Protein AF-A0A5R2N2C9-F1 (afdb_monomer)

Foldseek 3Di:
DPPVPPPDDDDDDDDDDDDDDDPDCVVVVVVVVVVVVVVVCVVPPVVVLVVVQVLCVLLVNPDPCVSVVLVVQLVCQLVVQLVVLVVCCVVPDDPPDDPVNSVVSSVVSSVVSNCVSVVVSVVSSVVSVVVVVVCVVVVVVVVVVVVVVVVVVD

pLDDT: mean 76.23, std 17.03, range [30.88, 95.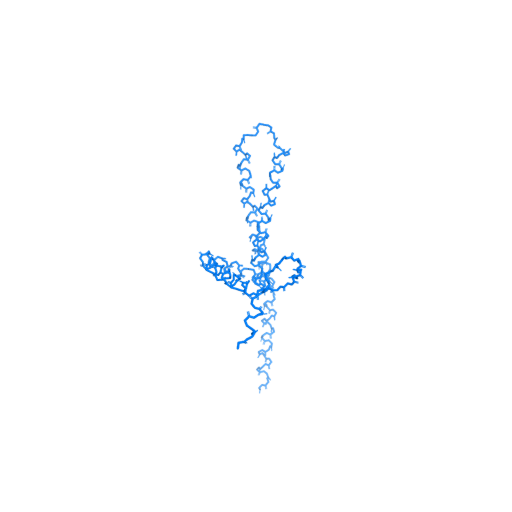94]

Secondary structure (DSSP, 8-state):
-----SS----------------SHHHHHHHHHHHHHHHHHHHS-HHHHHHHHHHHHHTT---TTHHHHHHHHHHHHHHHHHHHHHHHHHHH--TTS-HHHHHHHHHHHHHHHHHHHHHHHHHHHHHHHHHHHHHHHHHHHHHHHHHHHHHTT-

Structure (mmCIF, N/CA/C/O backbone):
data_AF-A0A5R2N2C9-F1
#
_entry.id   AF-A0A5R2N2C9-F1
#
loop_
_atom_site.group_PDB
_atom_site.id
_atom_site.type_symbol
_atom_site.label_atom_id
_atom_site.label_alt_id
_atom_site.label_comp_id
_atom_site.label_asym_id
_atom_site.label_entity_id
_atom_site.label_seq_id
_atom_site.pdbx_PDB_ins_code
_atom_site.Cartn_x
_atom_site.Cartn_y
_atom_site.Cartn_z
_atom_site.occupancy
_atom_site.B_iso_or_equiv
_atom_site.auth_seq_id
_atom_site.auth_comp_id
_atom_site.auth_asym_id
_atom_site.auth_atom_id
_atom_site.pdbx_PDB_model_num
ATOM 1 N N . ASN A 1 1 ? -2.470 -84.667 18.817 1.00 51.03 1 ASN A N 1
ATOM 2 C CA . ASN A 1 1 ? -1.741 -84.779 17.535 1.00 51.03 1 ASN A CA 1
ATOM 3 C C . ASN A 1 1 ? -2.743 -84.951 16.415 1.00 51.03 1 ASN A C 1
ATOM 5 O O . ASN A 1 1 ? -3.199 -86.067 16.317 1.00 51.03 1 ASN A O 1
ATOM 9 N N . GLU A 1 2 ? -3.089 -83.912 15.633 1.00 47.66 2 GLU A N 1
ATOM 10 C CA . GLU A 1 2 ? -3.696 -84.088 14.284 1.00 47.66 2 GLU A CA 1
ATOM 11 C C . GLU A 1 2 ? -3.817 -82.814 13.427 1.00 47.66 2 GLU A C 1
ATOM 13 O O . GLU A 1 2 ? -4.007 -82.934 12.224 1.00 47.66 2 GLU A O 1
ATOM 18 N N . VAL A 1 3 ? -3.662 -81.586 13.945 1.00 42.84 3 VAL A N 1
ATOM 19 C CA . VAL A 1 3 ? -3.870 -80.408 13.069 1.00 42.84 3 VAL A CA 1
ATOM 20 C C . VAL A 1 3 ? -2.768 -79.356 13.176 1.00 42.84 3 VAL A C 1
ATOM 22 O O . VAL A 1 3 ? -2.996 -78.159 13.075 1.00 42.84 3 VAL A O 1
ATOM 25 N N . LYS A 1 4 ? -1.517 -79.835 13.144 1.00 51.78 4 LYS A N 1
ATOM 26 C CA . LYS A 1 4 ? -0.401 -79.147 12.456 1.00 51.78 4 LYS A CA 1
ATOM 27 C C . LYS A 1 4 ? -0.618 -79.096 10.917 1.00 51.78 4 LYS A C 1
ATOM 29 O O . LYS A 1 4 ? 0.331 -78.998 10.153 1.00 51.78 4 LYS A O 1
ATOM 34 N N . ARG A 1 5 ? -1.877 -79.164 10.454 1.00 52.75 5 ARG A N 1
ATOM 35 C CA . ARG A 1 5 ? -2.324 -79.377 9.064 1.00 52.75 5 ARG A CA 1
ATOM 36 C C . ARG A 1 5 ? -3.169 -78.218 8.524 1.00 52.75 5 ARG A C 1
ATOM 38 O O . ARG A 1 5 ? -4.068 -78.413 7.716 1.00 52.75 5 ARG A O 1
ATOM 45 N N . ARG A 1 6 ? -2.932 -77.001 9.008 1.00 49.00 6 ARG A N 1
ATOM 46 C CA . ARG A 1 6 ? -3.427 -75.770 8.361 1.00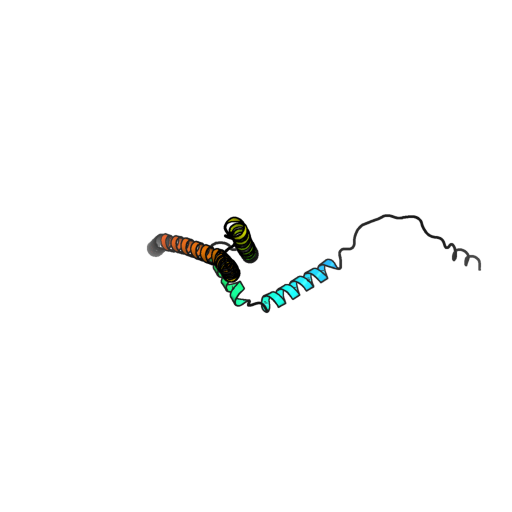 49.00 6 ARG A CA 1
ATOM 47 C C . ARG A 1 6 ? -2.308 -74.747 8.116 1.00 49.00 6 ARG A C 1
ATOM 49 O O . ARG A 1 6 ? -2.528 -73.748 7.447 1.00 49.00 6 ARG A O 1
ATOM 56 N N . LEU A 1 7 ? -1.089 -75.046 8.576 1.00 52.69 7 LEU A N 1
ATOM 57 C CA . LEU A 1 7 ? 0.150 -74.318 8.290 1.00 52.69 7 LEU A CA 1
ATOM 58 C C . LEU A 1 7 ? 0.783 -74.831 6.986 1.00 52.69 7 LEU A C 1
ATOM 60 O O . LEU A 1 7 ? 1.748 -75.589 7.024 1.00 52.69 7 LEU A O 1
ATOM 64 N N . LYS A 1 8 ? 0.188 -74.456 5.850 1.00 43.97 8 LYS A N 1
ATOM 65 C CA . LYS A 1 8 ? 0.828 -74.188 4.543 1.00 43.97 8 LYS A CA 1
ATOM 66 C C . LYS A 1 8 ? -0.215 -74.291 3.443 1.00 43.97 8 LYS A C 1
ATOM 68 O O . LYS A 1 8 ? -0.527 -75.390 3.002 1.00 43.97 8 LYS A O 1
ATOM 73 N N . VAL A 1 9 ? -0.673 -73.142 2.966 1.00 45.22 9 VAL A N 1
ATOM 74 C CA . VAL A 1 9 ? -0.838 -72.927 1.528 1.00 45.22 9 VAL A CA 1
ATOM 75 C C . VAL A 1 9 ? -0.343 -71.511 1.266 1.00 45.22 9 VAL A C 1
ATOM 77 O O . VAL A 1 9 ? -0.977 -70.531 1.642 1.00 45.22 9 VAL A O 1
ATOM 80 N N . ASP A 1 10 ? 0.866 -71.450 0.725 1.00 39.91 10 ASP A N 1
ATOM 81 C CA . ASP A 1 10 ? 1.386 -70.301 0.001 1.00 39.91 10 ASP A CA 1
ATOM 82 C C . ASP A 1 10 ? 0.667 -70.246 -1.354 1.00 39.91 10 ASP A C 1
ATOM 84 O O . ASP A 1 10 ? 0.523 -71.294 -1.981 1.00 39.91 10 ASP A O 1
ATOM 88 N N . HIS A 1 11 ? 0.170 -69.066 -1.737 1.00 35.12 11 HIS A N 1
ATOM 89 C CA . HIS A 1 11 ? 0.220 -68.496 -3.092 1.00 35.12 11 HIS A CA 1
ATOM 90 C C . HIS A 1 11 ? -0.633 -67.218 -3.158 1.00 35.12 11 HIS A C 1
ATOM 92 O O . HIS A 1 11 ? -1.856 -67.250 -3.028 1.00 35.12 11 HIS A O 1
ATOM 98 N N . GLY A 1 12 ? 0.019 -66.074 -3.387 1.00 30.88 12 GLY A N 1
ATOM 99 C CA . GLY A 1 12 ? -0.616 -64.958 -4.102 1.00 30.88 12 GLY A CA 1
ATOM 100 C C . GLY A 1 12 ? -0.632 -65.234 -5.618 1.00 30.88 12 GLY A C 1
ATOM 101 O O . GLY A 1 12 ? -0.259 -66.332 -6.028 1.00 30.88 12 GLY A O 1
ATOM 102 N N . PRO A 1 13 ? -0.914 -64.245 -6.489 1.00 45.91 13 PRO A N 1
ATOM 103 C CA . PRO A 1 13 ? -1.575 -62.954 -6.251 1.00 45.91 13 PRO A CA 1
ATOM 104 C C . PRO A 1 13 ? -2.595 -62.601 -7.366 1.00 45.91 13 PRO A C 1
ATOM 106 O O . PRO A 1 13 ? -2.225 -62.606 -8.531 1.00 45.91 13 PRO A O 1
ATOM 109 N N . VAL A 1 14 ? -3.834 -62.172 -7.075 1.00 34.41 14 VAL A N 1
ATOM 110 C CA . VAL A 1 14 ? -4.628 -61.415 -8.077 1.00 34.41 14 VAL A CA 1
ATOM 111 C C . VAL A 1 14 ? -5.497 -60.340 -7.416 1.00 34.41 14 VAL A C 1
ATOM 113 O O . VAL A 1 14 ? -6.537 -60.612 -6.828 1.00 34.41 14 VAL A O 1
ATOM 116 N N . ALA A 1 15 ? -5.006 -59.108 -7.555 1.00 43.44 15 ALA A N 1
ATOM 117 C CA . ALA A 1 15 ? -5.728 -57.848 -7.733 1.00 43.44 15 ALA A CA 1
ATOM 118 C C . ALA A 1 15 ? -6.969 -57.577 -6.858 1.00 43.44 15 ALA A C 1
ATOM 120 O O . ALA A 1 15 ? -8.104 -57.605 -7.327 1.00 43.44 15 ALA A O 1
ATOM 121 N N . ALA A 1 16 ? -6.729 -57.133 -5.623 1.00 32.91 16 ALA A N 1
ATOM 122 C CA . ALA A 1 16 ? -7.680 -56.292 -4.906 1.00 32.91 16 ALA A CA 1
ATOM 123 C C . ALA A 1 16 ? -7.338 -54.814 -5.157 1.00 32.91 16 ALA A C 1
ATOM 125 O O . ALA A 1 16 ? -6.333 -54.304 -4.664 1.00 32.91 16 ALA A O 1
ATOM 126 N N . LYS A 1 17 ? -8.195 -54.114 -5.904 1.00 50.84 17 LYS A N 1
ATOM 127 C CA . LYS A 1 17 ? -8.358 -52.664 -5.746 1.00 50.84 17 LYS A CA 1
ATOM 128 C C . LYS A 1 17 ? -9.156 -52.458 -4.455 1.00 50.84 17 LYS A C 1
ATOM 130 O O . LYS A 1 17 ? -10.224 -53.054 -4.325 1.00 50.84 17 LYS A O 1
ATOM 135 N N . PRO A 1 18 ? -8.637 -51.686 -3.491 1.00 38.38 18 PRO A N 1
ATOM 136 C CA . PRO A 1 18 ? -9.349 -50.457 -3.145 1.00 38.38 18 PRO A CA 1
ATOM 137 C C . PRO A 1 18 ? -8.405 -49.315 -2.714 1.00 38.38 18 PRO A C 1
ATOM 139 O O . PRO A 1 18 ? -7.563 -49.465 -1.835 1.00 38.38 18 PRO A O 1
ATOM 142 N N . GLU A 1 19 ? -8.604 -48.129 -3.283 1.00 46.00 19 GLU A N 1
ATOM 143 C CA . GLU A 1 19 ? -8.526 -46.897 -2.484 1.00 46.00 19 GLU A CA 1
ATOM 144 C C . GLU A 1 19 ? -9.850 -46.759 -1.701 1.00 46.00 19 GLU A C 1
ATOM 146 O O . GLU A 1 19 ? -10.841 -47.341 -2.154 1.00 46.00 19 GLU A O 1
ATOM 151 N N . PRO A 1 20 ? -9.955 -45.965 -0.612 1.00 51.88 20 PRO A N 1
ATOM 152 C CA . PRO A 1 20 ? -9.015 -44.945 -0.127 1.00 51.88 20 PRO A CA 1
ATOM 153 C C . PRO A 1 20 ? -8.778 -44.990 1.408 1.00 51.88 20 PRO A C 1
ATOM 155 O O . PRO A 1 20 ? -9.331 -45.818 2.124 1.00 51.88 20 PRO A O 1
ATOM 158 N N . VAL A 1 21 ? -8.046 -43.981 1.908 1.00 48.50 21 VAL A N 1
ATOM 159 C CA . VAL A 1 21 ? -8.006 -43.451 3.295 1.00 48.50 21 VAL A CA 1
ATOM 160 C C . VAL A 1 21 ? -6.778 -43.837 4.133 1.00 48.50 21 VAL A C 1
ATOM 162 O O . VAL A 1 21 ? -6.745 -44.879 4.772 1.00 48.50 21 VAL A O 1
ATOM 165 N N . GLN A 1 22 ? -5.862 -42.870 4.316 1.00 46.28 22 GLN A N 1
ATOM 166 C CA . GLN A 1 22 ? -5.462 -42.474 5.677 1.00 46.28 22 GLN A CA 1
ATOM 167 C C . GLN A 1 22 ? -4.886 -41.050 5.771 1.00 46.28 22 GLN A C 1
ATOM 169 O O . GLN A 1 22 ? -3.693 -40.774 5.653 1.00 46.28 22 GLN A O 1
ATOM 174 N N . LYS A 1 23 ? -5.810 -40.131 6.077 1.00 54.06 23 LYS A N 1
ATOM 175 C CA . LYS A 1 23 ? -5.580 -38.880 6.805 1.00 54.06 23 LYS A CA 1
ATOM 176 C C . LYS A 1 23 ? -5.004 -39.205 8.192 1.00 54.06 23 LYS A C 1
ATOM 178 O O . LYS A 1 23 ? -5.742 -39.634 9.069 1.00 54.06 23 LYS A O 1
ATOM 183 N N . LYS A 1 24 ? -3.714 -38.955 8.414 1.00 46.59 24 LYS A N 1
ATOM 184 C CA . LYS A 1 24 ? -3.153 -38.745 9.769 1.00 46.59 24 LYS A CA 1
ATOM 185 C C . LYS A 1 24 ? -1.882 -37.890 9.748 1.00 46.59 24 LYS A C 1
ATOM 187 O O . LYS A 1 24 ? -1.654 -37.102 10.657 1.00 46.59 24 LYS A O 1
ATOM 192 N N . ASN A 1 25 ? -1.129 -37.934 8.645 1.00 54.09 25 ASN A N 1
ATOM 193 C CA . ASN A 1 25 ? 0.160 -37.240 8.529 1.00 54.09 25 ASN A CA 1
ATOM 194 C C . ASN A 1 25 ? 0.076 -35.815 7.947 1.00 54.09 25 ASN A C 1
ATOM 196 O O . ASN A 1 25 ? 0.994 -35.022 8.144 1.00 54.09 25 ASN A O 1
ATOM 200 N N . SER A 1 26 ? -1.024 -35.439 7.286 1.00 55.34 26 SER A N 1
ATOM 201 C CA . SE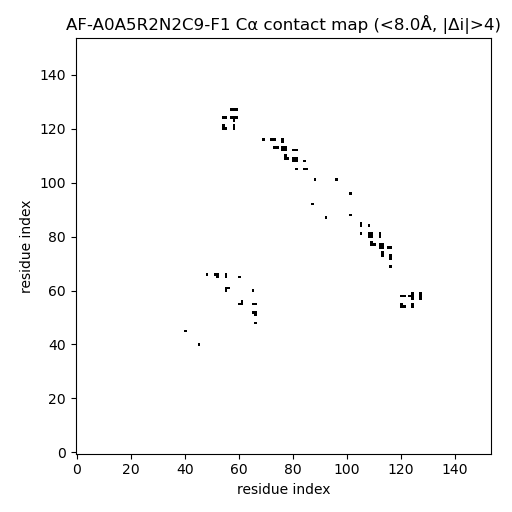R A 1 26 ? -1.185 -34.091 6.715 1.00 55.34 26 SER A CA 1
ATOM 202 C C . SER A 1 26 ? -1.377 -33.002 7.775 1.00 55.34 26 SER A C 1
ATOM 204 O O . SER A 1 26 ? -1.000 -31.858 7.540 1.00 55.34 26 SER A O 1
ATOM 206 N N . GLY A 1 27 ? -1.905 -33.352 8.955 1.00 55.28 27 GLY A N 1
ATOM 207 C CA . GLY A 1 27 ? -2.045 -32.424 10.081 1.00 55.28 27 GLY A CA 1
ATOM 208 C C . GLY A 1 27 ? -0.691 -31.991 10.639 1.00 55.28 27 GLY A C 1
ATOM 209 O O . GLY A 1 27 ? -0.461 -30.805 10.828 1.00 55.28 27 GLY A O 1
ATOM 210 N N . VAL A 1 28 ? 0.242 -32.935 10.789 1.00 60.91 28 VAL A N 1
ATOM 211 C CA . VAL A 1 28 ? 1.572 -32.683 11.366 1.00 60.91 28 VAL A CA 1
ATOM 212 C C . VAL A 1 28 ? 2.465 -31.898 10.402 1.00 60.91 28 VAL A C 1
ATOM 214 O O . VAL A 1 28 ? 3.212 -31.020 10.822 1.00 60.91 28 VAL A O 1
ATOM 217 N N . VAL A 1 29 ? 2.374 -32.173 9.096 1.00 63.25 29 VAL A N 1
ATOM 218 C CA . VAL A 1 29 ? 3.105 -31.411 8.066 1.00 63.25 29 VAL A CA 1
ATOM 219 C C . VAL A 1 29 ? 2.547 -29.992 7.945 1.00 63.25 29 VAL A C 1
ATOM 221 O O . VAL A 1 29 ? 3.318 -29.045 7.826 1.00 63.25 29 VAL A O 1
ATOM 224 N N . ARG A 1 30 ? 1.225 -29.820 8.054 1.00 64.62 30 ARG A N 1
ATOM 225 C CA . ARG A 1 30 ? 0.566 -28.510 8.029 1.00 64.62 30 ARG A CA 1
ATOM 226 C C . ARG A 1 30 ? 0.838 -27.709 9.302 1.00 64.62 30 ARG A C 1
ATOM 228 O O . ARG A 1 30 ? 1.107 -26.522 9.204 1.00 64.62 30 ARG A O 1
ATOM 235 N N . GLU A 1 31 ? 0.865 -28.344 10.469 1.00 69.19 31 GLU A N 1
ATOM 236 C CA . GLU A 1 31 ? 1.230 -27.696 11.733 1.00 69.19 31 GLU A CA 1
ATOM 237 C C . GLU A 1 31 ? 2.710 -27.285 11.749 1.00 69.19 31 GLU A C 1
ATOM 239 O O . GLU A 1 31 ? 3.040 -26.169 12.143 1.00 69.19 31 GLU A O 1
ATOM 244 N N . LYS A 1 32 ? 3.609 -28.137 11.237 1.00 68.00 32 LYS A N 1
ATOM 245 C CA . LYS A 1 32 ? 5.031 -27.799 11.068 1.00 68.00 32 LYS A CA 1
ATOM 246 C C . LYS A 1 32 ? 5.242 -26.702 10.024 1.00 68.00 32 LYS A C 1
ATOM 248 O O . LYS A 1 32 ? 6.078 -25.834 10.241 1.00 68.00 32 LYS A O 1
ATOM 253 N N . ALA A 1 33 ? 4.478 -26.700 8.933 1.00 74.44 33 ALA A N 1
ATOM 254 C CA . ALA A 1 33 ? 4.503 -25.629 7.939 1.00 74.44 33 ALA A CA 1
ATOM 255 C C . ALA A 1 33 ? 3.966 -24.311 8.511 1.00 74.44 33 ALA A C 1
ATOM 257 O O . ALA A 1 33 ? 4.546 -23.269 8.242 1.00 74.44 33 ALA A O 1
ATOM 258 N N . VAL A 1 34 ? 2.923 -24.350 9.346 1.00 70.12 34 VAL A N 1
ATOM 259 C CA . VAL A 1 34 ? 2.391 -23.169 10.043 1.00 70.12 34 VAL A CA 1
ATOM 260 C C . VAL A 1 34 ? 3.396 -22.644 11.065 1.00 70.12 34 VAL A C 1
ATOM 262 O O . VAL A 1 34 ? 3.658 -21.450 11.059 1.00 70.12 34 VAL A O 1
ATOM 265 N N . LYS A 1 35 ? 4.029 -23.505 11.871 1.00 70.75 35 LYS A N 1
ATOM 266 C CA . LYS A 1 35 ? 5.075 -23.099 12.827 1.00 70.75 35 LYS A CA 1
ATOM 267 C C . LYS A 1 35 ? 6.311 -22.535 12.130 1.00 70.75 35 LYS A C 1
ATOM 269 O O . LYS A 1 35 ? 6.808 -21.491 12.529 1.00 70.75 35 LYS A O 1
ATOM 274 N N . ARG A 1 36 ? 6.763 -23.164 11.040 1.00 69.81 36 ARG A N 1
ATOM 275 C CA . ARG A 1 36 ? 7.880 -22.660 10.226 1.00 69.81 36 ARG A CA 1
ATOM 276 C C . ARG A 1 36 ? 7.528 -21.371 9.507 1.00 69.81 36 ARG A C 1
ATOM 278 O O . ARG A 1 36 ? 8.369 -20.487 9.448 1.00 69.81 36 ARG A O 1
ATOM 285 N N . ALA A 1 37 ? 6.303 -21.245 9.003 1.00 65.56 37 ALA A N 1
ATOM 286 C CA . ALA A 1 37 ? 5.810 -19.994 8.458 1.00 65.56 37 ALA A CA 1
ATOM 287 C C . ALA A 1 37 ? 5.786 -18.927 9.552 1.00 65.56 37 ALA A C 1
ATOM 289 O O . ALA A 1 37 ? 6.315 -17.857 9.319 1.00 65.56 37 ALA A O 1
ATOM 290 N N . GLN A 1 38 ? 5.265 -19.211 10.750 1.00 65.00 38 GLN A N 1
ATOM 291 C CA . GLN A 1 38 ? 5.249 -18.280 11.883 1.00 65.00 38 GLN A CA 1
ATOM 292 C C . GLN A 1 38 ? 6.658 -17.856 12.323 1.00 65.00 38 GLN A C 1
ATOM 294 O O . GLN A 1 38 ? 6.878 -16.669 12.520 1.00 65.00 38 GLN A O 1
ATOM 299 N N . GLU A 1 39 ? 7.622 -18.775 12.413 1.00 67.19 39 GLU A N 1
ATOM 300 C CA . GLU A 1 39 ? 9.030 -18.450 12.693 1.00 67.19 39 GLU A CA 1
ATOM 301 C C . GLU A 1 39 ? 9.667 -17.627 11.566 1.00 67.19 39 GLU A C 1
ATOM 303 O O . GLU A 1 39 ? 10.382 -16.664 11.833 1.00 67.19 39 GLU A O 1
ATOM 308 N N . PHE A 1 40 ? 9.379 -17.944 10.300 1.00 61.34 40 PHE A N 1
ATOM 309 C CA . PHE A 1 40 ? 9.815 -17.127 9.165 1.00 61.34 40 PHE A CA 1
ATOM 310 C C . PHE A 1 40 ? 9.134 -15.752 9.142 1.00 61.34 40 PHE A C 1
ATOM 312 O O . PHE A 1 40 ? 9.795 -14.769 8.829 1.00 61.34 40 PHE A O 1
ATOM 319 N N . TYR A 1 41 ? 7.856 -15.650 9.512 1.00 57.06 41 TYR A N 1
ATOM 320 C CA . TYR A 1 41 ? 7.098 -14.399 9.637 1.00 57.06 41 TYR A CA 1
ATOM 321 C C . TYR A 1 41 ? 7.585 -13.555 10.820 1.00 57.06 41 TYR A C 1
ATOM 323 O O . TYR A 1 41 ? 7.570 -12.334 10.741 1.00 57.06 41 TYR A O 1
ATOM 331 N N . ALA A 1 42 ? 8.053 -14.187 11.898 1.00 56.16 42 ALA A N 1
ATOM 332 C CA . ALA A 1 42 ? 8.681 -13.505 13.025 1.00 56.16 42 ALA A CA 1
ATOM 333 C C . ALA A 1 42 ? 10.107 -13.032 12.695 1.00 56.16 42 ALA A C 1
ATOM 335 O O . ALA A 1 42 ? 10.554 -12.015 13.216 1.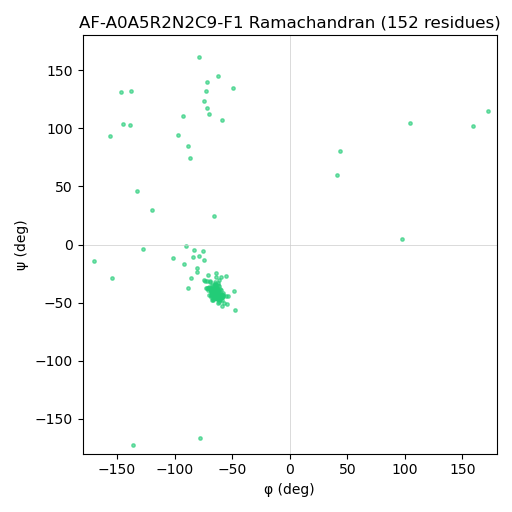00 56.16 42 ALA A O 1
ATOM 336 N N . LYS A 1 43 ? 10.819 -13.752 11.819 1.00 60.25 43 LYS A N 1
ATOM 337 C CA . LYS A 1 43 ? 12.188 -13.422 11.399 1.00 60.25 43 LYS A CA 1
ATOM 338 C C . LYS A 1 43 ? 12.247 -12.423 10.238 1.00 60.25 43 LYS A C 1
ATOM 340 O O . LYS A 1 43 ? 13.214 -11.676 10.128 1.00 60.25 43 LYS A O 1
ATOM 345 N N . SER A 1 44 ? 11.233 -12.404 9.374 1.00 58.72 44 SER A N 1
ATOM 346 C CA . SER A 1 44 ? 11.091 -11.429 8.289 1.00 58.72 44 SER A CA 1
ATOM 347 C C . SER A 1 44 ? 10.354 -10.193 8.796 1.00 58.72 44 SER A C 1
ATOM 349 O O . SER A 1 44 ? 9.143 -10.084 8.677 1.00 58.72 44 SER A O 1
ATOM 351 N N . ASP A 1 45 ? 11.102 -9.267 9.391 1.00 65.12 45 ASP A N 1
ATOM 352 C CA . ASP A 1 45 ? 10.688 -7.874 9.599 1.00 65.12 45 ASP A CA 1
ATOM 353 C C . ASP A 1 45 ? 9.209 -7.685 10.044 1.00 65.12 45 ASP A C 1
ATOM 355 O O . ASP A 1 45 ? 8.400 -7.053 9.347 1.00 65.12 45 ASP A O 1
ATOM 359 N N . PRO A 1 46 ? 8.810 -8.260 11.201 1.00 72.00 46 PRO A N 1
ATOM 360 C CA . PRO A 1 46 ? 7.411 -8.306 11.637 1.00 72.00 46 PRO A CA 1
ATOM 361 C C . PRO A 1 46 ? 6.813 -6.906 11.799 1.00 72.00 46 PRO A C 1
ATOM 363 O O . PRO A 1 46 ? 5.615 -6.702 11.598 1.00 72.00 46 PRO A O 1
ATOM 366 N N . GLU A 1 47 ? 7.656 -5.922 12.103 1.00 77.75 47 GLU A N 1
ATOM 367 C CA . GLU A 1 47 ? 7.266 -4.528 12.242 1.00 77.75 47 GLU A CA 1
ATOM 368 C C . GLU A 1 47 ? 6.769 -3.931 10.919 1.00 77.75 47 GLU A C 1
ATOM 370 O O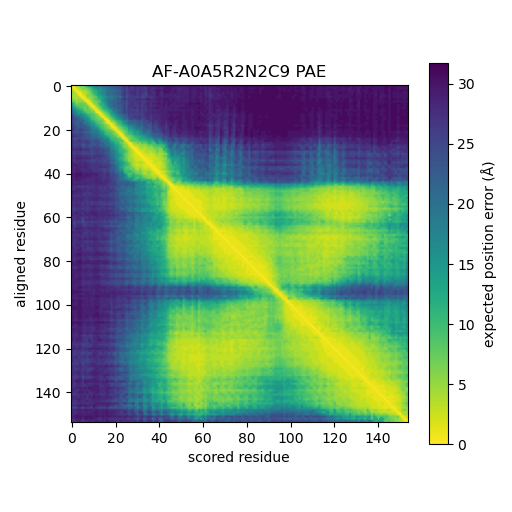 . GLU A 1 47 ? 5.749 -3.241 10.891 1.00 77.75 47 GLU A O 1
ATOM 375 N N . ASN A 1 48 ? 7.419 -4.241 9.795 1.00 80.81 48 ASN A N 1
ATOM 376 C CA . ASN A 1 48 ? 7.011 -3.739 8.484 1.00 80.81 48 ASN A CA 1
ATOM 377 C C . ASN A 1 48 ? 5.673 -4.337 8.032 1.00 80.81 48 ASN A C 1
ATOM 379 O O . ASN A 1 48 ? 4.807 -3.620 7.520 1.00 80.81 48 ASN A O 1
ATOM 383 N N . VAL A 1 49 ? 5.461 -5.631 8.278 1.00 82.19 49 VAL A N 1
ATOM 384 C CA . VAL A 1 49 ? 4.185 -6.302 7.987 1.00 82.19 49 VAL A CA 1
ATOM 385 C C . VAL A 1 49 ? 3.075 -5.788 8.905 1.00 82.19 49 VAL A C 1
ATOM 387 O O . VAL A 1 49 ? 1.963 -5.536 8.437 1.00 82.19 49 VAL A O 1
ATOM 390 N N . ALA A 1 50 ? 3.367 -5.566 10.189 1.00 85.06 50 ALA A N 1
ATOM 391 C CA . ALA A 1 50 ? 2.424 -4.979 11.136 1.00 85.06 50 ALA A CA 1
ATOM 392 C C . ALA A 1 50 ? 2.023 -3.555 10.724 1.00 85.06 50 ALA A C 1
ATOM 394 O O . ALA A 1 50 ? 0.833 -3.247 10.651 1.00 85.06 50 ALA A O 1
ATOM 395 N N . ARG A 1 51 ? 2.991 -2.706 10.355 1.00 86.94 51 ARG A N 1
ATOM 396 C CA . ARG A 1 51 ? 2.740 -1.354 9.826 1.00 86.94 51 ARG A CA 1
ATOM 397 C C . ARG A 1 51 ? 1.890 -1.390 8.556 1.00 86.94 51 ARG A C 1
ATOM 399 O O . ARG A 1 51 ? 0.960 -0.597 8.415 1.00 86.94 51 ARG A O 1
ATOM 406 N N . LEU A 1 52 ? 2.175 -2.312 7.635 1.00 87.19 52 LEU A N 1
ATOM 407 C CA . LEU A 1 52 ? 1.385 -2.492 6.418 1.00 87.19 52 LEU A CA 1
ATOM 408 C C . LEU A 1 52 ? -0.050 -2.933 6.740 1.00 87.19 52 LEU A C 1
ATOM 410 O O . LEU A 1 52 ? -0.995 -2.362 6.198 1.00 87.19 52 LEU A O 1
ATOM 414 N N . ARG A 1 53 ? -0.226 -3.890 7.657 1.00 87.94 53 ARG A N 1
ATOM 415 C CA . ARG A 1 53 ? -1.542 -4.334 8.133 1.00 87.94 53 ARG A CA 1
ATOM 416 C C . ARG A 1 53 ? -2.333 -3.179 8.743 1.00 87.94 53 ARG A C 1
ATOM 418 O O . ARG A 1 53 ? -3.497 -3.011 8.400 1.00 87.94 53 ARG A O 1
ATOM 425 N N . LEU A 1 54 ? -1.705 -2.358 9.585 1.00 89.50 54 LEU A N 1
ATOM 426 C CA . LEU A 1 54 ? -2.337 -1.164 10.152 1.00 89.50 54 LEU A CA 1
ATOM 427 C C . LEU A 1 54 ? -2.783 -0.188 9.056 1.00 89.50 54 LEU A C 1
ATOM 429 O O . LEU A 1 54 ? -3.914 0.287 9.094 1.00 89.50 54 LEU A O 1
ATOM 433 N N . LYS A 1 55 ? -1.952 0.056 8.034 1.00 88.69 55 LYS A N 1
ATOM 434 C CA . LYS A 1 55 ? -2.341 0.887 6.880 1.00 88.69 55 LYS A CA 1
ATOM 435 C C . LYS A 1 55 ? -3.516 0.302 6.094 1.00 88.69 55 LYS A C 1
ATOM 437 O O . LYS A 1 55 ? -4.396 1.048 5.679 1.00 88.69 55 LYS A O 1
ATOM 442 N N . LEU A 1 56 ? -3.552 -1.014 5.891 1.00 90.44 56 LEU A N 1
ATOM 443 C CA . LEU A 1 56 ? -4.676 -1.695 5.235 1.00 90.44 56 LEU A CA 1
ATOM 444 C C . LEU A 1 56 ? -5.972 -1.552 6.042 1.00 90.44 56 LEU A C 1
ATOM 446 O O . LEU A 1 56 ? -7.009 -1.248 5.458 1.00 90.44 56 LEU A O 1
ATOM 450 N N . ILE A 1 57 ? -5.897 -1.671 7.370 1.00 91.31 57 ILE A N 1
ATOM 451 C CA . ILE A 1 57 ? -7.038 -1.446 8.268 1.00 91.31 57 ILE A CA 1
ATOM 452 C C . ILE A 1 57 ? -7.519 0.006 8.169 1.00 91.31 57 ILE A C 1
ATOM 454 O O . ILE A 1 57 ? -8.713 0.236 8.005 1.00 91.31 57 ILE A O 1
ATOM 458 N N . GLN A 1 58 ? -6.607 0.983 8.183 1.00 88.81 58 GLN A N 1
ATOM 459 C CA . GLN A 1 58 ? -6.948 2.403 8.002 1.00 88.81 58 GLN A CA 1
ATOM 460 C C . GLN A 1 58 ? -7.585 2.688 6.632 1.00 88.81 58 GLN A C 1
ATOM 462 O O . GLN A 1 58 ? -8.429 3.571 6.514 1.00 88.81 58 GLN A O 1
ATOM 467 N N . ALA A 1 59 ? -7.219 1.926 5.598 1.00 89.31 59 ALA A N 1
ATOM 468 C CA . ALA A 1 59 ? -7.849 1.993 4.279 1.00 89.31 59 ALA A CA 1
ATOM 469 C C . ALA A 1 59 ? -9.237 1.319 4.227 1.00 89.31 59 ALA A C 1
ATOM 471 O O . ALA A 1 59 ? -9.902 1.392 3.193 1.00 89.31 59 ALA A O 1
ATOM 472 N N . GLY A 1 60 ? -9.670 0.664 5.310 1.00 87.94 60 GLY A N 1
ATOM 473 C CA . GLY A 1 60 ? -10.951 -0.035 5.423 1.00 87.94 60 GLY A CA 1
ATOM 474 C C . GLY A 1 60 ? -10.890 -1.547 5.172 1.00 87.94 60 GLY A C 1
ATOM 475 O O . GLY A 1 60 ? -11.929 -2.200 5.183 1.00 87.94 60 GLY A O 1
ATOM 476 N N . TYR A 1 61 ? -9.706 -2.133 4.969 1.00 88.75 61 TYR A N 1
ATOM 477 C CA . TYR A 1 61 ? -9.543 -3.579 4.774 1.00 88.75 61 TYR A CA 1
ATOM 478 C C . TYR A 1 61 ? -9.150 -4.257 6.092 1.00 88.75 61 TYR A C 1
ATOM 480 O O . TYR A 1 61 ? -7.972 -4.334 6.442 1.00 88.75 61 TYR A O 1
ATOM 488 N N . MET A 1 62 ? -10.141 -4.766 6.828 1.00 86.50 62 MET A N 1
ATOM 489 C CA . MET A 1 62 ? -9.932 -5.392 8.146 1.00 86.50 62 MET A CA 1
ATOM 490 C C . MET A 1 62 ? -9.532 -6.874 8.080 1.00 86.50 62 MET A C 1
ATOM 492 O O . MET A 1 62 ? -9.129 -7.468 9.080 1.00 86.50 62 MET A O 1
ATOM 496 N N . GLU A 1 63 ? -9.633 -7.494 6.905 1.00 85.69 63 GLU A N 1
ATOM 497 C CA . GLU A 1 63 ? -9.435 -8.931 6.765 1.00 85.69 63 GLU A CA 1
ATOM 498 C C . GLU A 1 63 ? -7.956 -9.346 6.912 1.00 85.69 63 GLU A C 1
ATOM 500 O O . GLU A 1 63 ? -7.069 -8.728 6.316 1.00 85.69 63 GLU A O 1
ATOM 505 N N . PRO A 1 64 ? -7.652 -10.466 7.597 1.00 78.56 64 PRO A N 1
ATOM 506 C CA . PRO A 1 64 ? -6.279 -10.958 7.745 1.00 78.56 64 PRO A CA 1
ATOM 507 C C . PRO A 1 64 ? -5.643 -11.367 6.404 1.00 78.56 64 PRO A C 1
ATOM 509 O O . PRO A 1 64 ? -4.423 -11.305 6.252 1.00 78.56 64 PRO A O 1
ATOM 512 N N . ARG A 1 65 ? -6.461 -11.724 5.401 1.00 83.50 65 ARG A N 1
ATOM 513 C CA . ARG A 1 65 ? -6.010 -12.032 4.031 1.00 83.50 65 ARG A CA 1
ATOM 514 C C . ARG A 1 65 ? -5.606 -10.796 3.216 1.00 83.50 65 ARG A C 1
ATOM 516 O O . ARG A 1 65 ? -4.973 -10.950 2.173 1.00 83.50 65 ARG A O 1
ATOM 523 N N . ALA A 1 66 ? -5.929 -9.585 3.676 1.00 85.56 66 ALA A N 1
ATOM 524 C CA . ALA A 1 66 ? -5.692 -8.352 2.928 1.00 85.56 66 ALA A CA 1
ATOM 525 C C . ALA A 1 66 ? -4.195 -8.064 2.720 1.00 85.56 66 ALA A C 1
ATOM 527 O O . ALA A 1 66 ? -3.798 -7.590 1.659 1.00 85.56 66 ALA A O 1
ATOM 528 N N . VAL A 1 67 ? -3.348 -8.427 3.690 1.00 85.88 67 VAL A N 1
ATOM 529 C CA . VAL A 1 67 ? -1.884 -8.320 3.560 1.00 85.88 67 VAL A CA 1
ATOM 530 C C . VAL A 1 67 ? -1.379 -9.223 2.432 1.00 85.88 67 VAL A C 1
ATOM 532 O O . VAL A 1 67 ? -0.607 -8.780 1.584 1.00 85.88 67 VAL A O 1
ATOM 535 N N . GLY A 1 68 ? -1.864 -10.467 2.377 1.00 85.69 68 GLY A N 1
ATOM 536 C CA . GLY A 1 68 ? -1.531 -11.409 1.307 1.00 85.69 68 GLY A CA 1
ATOM 537 C C . GLY A 1 68 ? -1.982 -10.906 -0.064 1.00 85.69 68 GLY A C 1
ATOM 538 O O . GLY A 1 68 ? -1.184 -10.883 -0.998 1.00 85.69 68 GLY A O 1
ATOM 539 N N . MET A 1 69 ? -3.223 -10.418 -0.175 1.00 86.06 69 MET A N 1
ATOM 540 C CA . MET A 1 69 ? -3.723 -9.819 -1.419 1.00 86.06 69 MET A CA 1
ATOM 541 C C . MET A 1 69 ? -2.919 -8.590 -1.849 1.00 86.06 69 MET A C 1
ATOM 543 O O . MET A 1 69 ? -2.648 -8.432 -3.035 1.00 86.06 69 MET A O 1
ATOM 547 N N . PHE A 1 70 ? -2.479 -7.746 -0.914 1.00 89.56 70 PHE A N 1
ATOM 548 C CA . PHE A 1 70 ? -1.627 -6.605 -1.243 1.00 89.56 70 PHE A CA 1
ATOM 549 C C . PHE A 1 70 ? -0.289 -7.045 -1.844 1.00 89.56 70 PHE A C 1
ATOM 551 O O . PHE A 1 70 ? 0.147 -6.470 -2.840 1.00 89.56 70 PHE A O 1
ATOM 558 N N . PHE A 1 71 ? 0.349 -8.077 -1.285 1.00 88.50 71 PHE A N 1
ATOM 559 C CA . PHE A 1 71 ? 1.564 -8.630 -1.879 1.00 88.50 71 PHE A CA 1
ATOM 560 C C . PHE A 1 71 ? 1.300 -9.217 -3.261 1.00 88.50 71 PHE A C 1
ATOM 562 O O . PHE A 1 71 ? 2.083 -8.948 -4.165 1.00 88.50 71 PHE A O 1
ATOM 569 N N . LEU A 1 72 ? 0.188 -9.933 -3.461 1.00 90.38 72 LEU A N 1
ATOM 570 C CA . LEU A 1 72 ? -0.195 -10.425 -4.787 1.00 90.38 72 LEU A CA 1
ATOM 571 C C . LEU A 1 72 ? -0.331 -9.275 -5.785 1.00 90.38 72 LEU A C 1
ATOM 573 O O . LEU A 1 72 ? 0.327 -9.312 -6.816 1.00 90.38 72 LEU A O 1
ATOM 577 N N . ILE A 1 73 ? -1.079 -8.222 -5.442 1.00 90.12 73 ILE A N 1
ATOM 578 C CA . ILE A 1 73 ? -1.226 -7.020 -6.278 1.00 90.12 73 ILE A CA 1
ATOM 579 C C . ILE A 1 73 ? 0.138 -6.388 -6.562 1.00 90.12 73 ILE A C 1
ATOM 581 O O . ILE A 1 73 ? 0.413 -5.976 -7.685 1.00 90.12 73 ILE A O 1
ATOM 585 N N . ARG A 1 74 ? 1.013 -6.316 -5.555 1.00 87.75 74 ARG A N 1
ATOM 586 C CA . ARG A 1 74 ? 2.356 -5.747 -5.689 1.00 87.75 74 ARG A CA 1
ATOM 587 C C . ARG A 1 74 ? 3.230 -6.573 -6.627 1.00 87.75 74 ARG A C 1
ATOM 589 O O . ARG A 1 74 ? 3.883 -5.988 -7.482 1.00 87.75 74 ARG A O 1
ATOM 596 N N . PHE A 1 75 ? 3.202 -7.899 -6.521 1.00 88.31 75 PHE A N 1
ATOM 597 C CA . PHE A 1 75 ? 3.910 -8.803 -7.427 1.00 88.31 75 PHE A CA 1
ATOM 598 C C . PHE A 1 75 ? 3.344 -8.748 -8.845 1.00 88.31 75 PHE A C 1
ATOM 600 O O . PHE A 1 75 ? 4.114 -8.596 -9.789 1.00 88.31 75 PHE A O 1
ATOM 607 N N . THR A 1 76 ? 2.021 -8.810 -9.012 1.00 89.50 76 THR A N 1
ATOM 608 C CA . THR A 1 76 ? 1.384 -8.730 -10.335 1.00 89.50 76 THR A CA 1
ATOM 609 C C . THR A 1 76 ? 1.623 -7.380 -10.991 1.00 89.50 76 THR A C 1
ATOM 611 O O . THR A 1 76 ? 1.863 -7.335 -12.190 1.00 89.50 76 THR A O 1
ATOM 614 N N . ALA A 1 77 ? 1.601 -6.288 -10.220 1.00 87.75 77 ALA A N 1
ATOM 615 C CA . ALA A 1 77 ? 1.932 -4.962 -10.722 1.00 87.75 77 ALA A CA 1
ATOM 616 C C . ALA A 1 77 ? 3.383 -4.926 -11.199 1.00 87.75 77 ALA A C 1
ATOM 618 O O . ALA A 1 77 ? 3.614 -4.556 -12.339 1.00 87.75 77 ALA A O 1
ATOM 619 N N . MET A 1 78 ? 4.331 -5.388 -10.376 1.00 86.94 78 MET A N 1
ATOM 620 C CA . MET A 1 78 ? 5.758 -5.401 -10.706 1.00 86.94 78 MET A CA 1
ATOM 621 C C . MET A 1 78 ? 6.027 -6.214 -11.983 1.00 86.94 78 MET A C 1
ATOM 623 O O . MET A 1 78 ? 6.554 -5.665 -12.952 1.00 86.94 78 MET A O 1
ATOM 627 N N . ILE A 1 79 ? 5.546 -7.464 -12.034 1.00 88.00 79 ILE A N 1
ATOM 628 C CA . ILE A 1 79 ? 5.651 -8.350 -13.206 1.00 88.00 79 ILE A CA 1
ATOM 629 C C . ILE A 1 79 ? 4.969 -7.721 -14.426 1.00 88.00 79 ILE A C 1
ATOM 631 O O . ILE A 1 79 ? 5.543 -7.719 -15.511 1.00 88.00 79 ILE A O 1
ATOM 635 N N . GLY A 1 80 ? 3.774 -7.154 -14.249 1.00 88.75 80 GLY A N 1
ATOM 636 C CA . GLY A 1 80 ? 3.014 -6.497 -15.308 1.00 88.75 80 GLY A CA 1
ATOM 637 C C . GLY A 1 80 ? 3.765 -5.316 -15.917 1.00 88.75 80 GLY A C 1
ATOM 638 O O . GLY A 1 80 ? 3.903 -5.255 -17.135 1.00 88.75 80 GLY A O 1
ATOM 639 N N . THR A 1 81 ? 4.320 -4.419 -15.095 1.00 85.88 81 THR A N 1
ATOM 640 C CA . THR A 1 81 ? 5.154 -3.306 -15.580 1.00 85.88 81 THR A CA 1
ATOM 641 C C . THR A 1 81 ? 6.425 -3.792 -16.257 1.00 85.88 81 THR A C 1
ATOM 643 O O . THR A 1 81 ? 6.731 -3.328 -17.350 1.00 85.88 81 THR A O 1
ATOM 646 N N . THR A 1 82 ? 7.152 -4.747 -15.671 1.00 83.81 82 THR A N 1
ATOM 647 C CA . THR A 1 82 ? 8.374 -5.281 -16.286 1.00 83.81 82 THR A CA 1
ATOM 648 C C . THR A 1 82 ? 8.079 -5.919 -17.641 1.00 83.81 82 THR A C 1
ATOM 650 O O . THR A 1 82 ? 8.793 -5.654 -18.607 1.00 83.81 82 THR A O 1
ATOM 653 N N . PHE A 1 83 ? 7.008 -6.708 -17.743 1.00 87.56 83 PHE A N 1
ATOM 654 C CA . PHE A 1 83 ? 6.599 -7.330 -18.998 1.00 87.56 83 PHE A CA 1
ATOM 655 C C . PHE A 1 83 ? 6.151 -6.291 -20.030 1.00 87.56 83 PHE A C 1
ATOM 657 O O . PHE A 1 83 ? 6.595 -6.336 -21.175 1.00 87.56 83 PHE A O 1
ATOM 664 N N . ALA A 1 84 ? 5.340 -5.310 -19.626 1.00 86.06 84 ALA A N 1
ATOM 665 C CA . ALA A 1 84 ? 4.912 -4.223 -20.501 1.00 86.06 84 ALA A CA 1
ATOM 666 C C . ALA A 1 84 ? 6.112 -3.451 -21.066 1.00 86.06 84 ALA A C 1
ATOM 668 O O . ALA A 1 84 ? 6.174 -3.193 -22.263 1.00 86.06 84 ALA A O 1
ATOM 669 N N . VAL A 1 85 ? 7.106 -3.144 -20.233 1.00 83.31 85 VAL A N 1
ATOM 670 C CA . VAL A 1 85 ? 8.316 -2.420 -20.651 1.00 83.31 85 VAL A CA 1
ATOM 671 C C . VAL A 1 85 ? 9.196 -3.275 -21.546 1.00 83.31 85 VAL A C 1
ATOM 673 O O . VAL A 1 85 ? 9.761 -2.764 -22.507 1.00 83.31 85 VAL A O 1
ATOM 676 N N . PHE A 1 86 ? 9.298 -4.575 -21.274 1.00 82.88 86 PHE A N 1
ATOM 677 C CA . PHE A 1 86 ? 10.009 -5.503 -22.145 1.00 82.88 86 PHE A CA 1
ATOM 678 C C . PHE A 1 86 ? 9.383 -5.545 -23.545 1.00 82.88 86 PHE A C 1
ATOM 680 O O . PHE A 1 86 ? 10.093 -5.417 -24.543 1.00 82.88 86 PHE A O 1
ATOM 687 N N . VAL A 1 87 ? 8.054 -5.649 -23.623 1.00 85.25 87 VAL A N 1
ATOM 688 C CA . VAL A 1 87 ? 7.309 -5.627 -24.889 1.00 85.25 87 VAL A CA 1
ATOM 689 C C . VAL A 1 87 ? 7.462 -4.277 -25.593 1.00 85.25 87 VAL A C 1
ATOM 691 O O . VAL A 1 87 ? 7.779 -4.250 -26.780 1.00 85.25 87 VAL A O 1
ATOM 694 N N . LEU A 1 88 ? 7.325 -3.161 -24.872 1.00 82.50 88 LEU A N 1
ATOM 695 C CA . LEU A 1 88 ? 7.517 -1.815 -25.421 1.00 82.50 88 LEU A CA 1
ATOM 696 C C . LEU A 1 88 ? 8.935 -1.619 -25.962 1.00 82.50 88 LEU A C 1
ATOM 698 O O . LEU A 1 88 ? 9.101 -1.135 -27.074 1.00 82.50 88 LEU A O 1
ATOM 702 N N . ASN A 1 89 ? 9.958 -2.057 -25.231 1.00 80.06 89 ASN A N 1
ATOM 703 C CA . ASN A 1 89 ? 11.346 -2.006 -25.683 1.00 80.06 89 ASN A CA 1
ATOM 704 C C . ASN A 1 89 ? 11.570 -2.909 -26.909 1.00 80.06 89 ASN A C 1
ATOM 706 O O . ASN A 1 89 ? 12.335 -2.569 -27.802 1.00 80.06 89 ASN A O 1
ATOM 710 N N . ARG A 1 90 ? 10.881 -4.048 -27.015 1.00 79.25 90 ARG A N 1
ATOM 711 C CA . ARG A 1 90 ? 10.954 -4.898 -28.212 1.00 79.25 90 ARG A CA 1
ATOM 712 C C . ARG A 1 90 ? 10.284 -4.267 -29.435 1.00 79.25 90 ARG A C 1
ATOM 714 O O . ARG A 1 90 ? 10.731 -4.536 -30.546 1.00 79.25 90 ARG A O 1
ATOM 721 N N . TRP A 1 91 ? 9.239 -3.465 -29.234 1.00 77.69 91 TRP A N 1
ATOM 722 C CA . TRP A 1 91 ? 8.471 -2.828 -30.308 1.00 77.69 91 TRP A CA 1
ATOM 723 C C . TRP A 1 91 ? 9.036 -1.475 -30.749 1.00 77.69 91 TRP A C 1
ATOM 725 O O . TRP A 1 91 ? 8.995 -1.156 -31.932 1.00 77.69 91 TRP A O 1
ATOM 735 N N . MET A 1 92 ? 9.541 -0.682 -29.802 1.00 71.06 92 MET A N 1
ATOM 736 C CA . MET A 1 92 ? 9.978 0.701 -30.019 1.00 71.06 92 MET A CA 1
ATOM 737 C C . MET A 1 92 ? 11.492 0.857 -30.139 1.00 71.06 92 MET A C 1
ATOM 739 O O . MET A 1 92 ? 11.956 1.939 -30.491 1.00 71.06 92 MET A O 1
ATOM 743 N N . ALA A 1 93 ? 12.286 -0.166 -29.816 1.00 66.06 93 ALA A N 1
ATOM 744 C CA . ALA A 1 93 ? 13.728 0.003 -29.876 1.00 66.06 93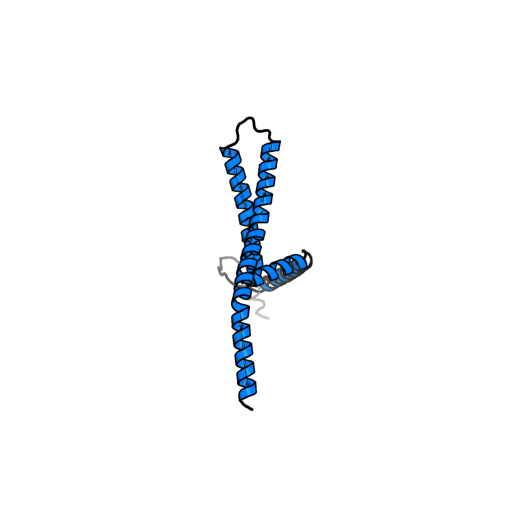 ALA A CA 1
ATOM 745 C C . ALA A 1 93 ? 14.234 0.086 -31.311 1.00 66.06 93 ALA A C 1
ATOM 747 O O . ALA A 1 93 ? 14.194 -0.882 -32.072 1.00 66.06 93 ALA A O 1
ATOM 748 N N . SER A 1 94 ? 14.816 1.239 -31.608 1.00 65.19 94 SER A N 1
ATOM 749 C CA . SER A 1 94 ? 15.748 1.431 -32.702 1.00 65.19 94 SER A CA 1
ATOM 750 C C . SER A 1 94 ? 17.004 0.557 -32.502 1.00 65.19 94 SER A C 1
ATOM 752 O O . SER A 1 94 ? 17.446 0.362 -31.362 1.00 65.19 94 SER A O 1
ATOM 754 N N . PRO A 1 95 ? 17.603 0.024 -33.587 1.00 65.69 95 PRO A N 1
ATOM 755 C CA . PRO A 1 95 ? 18.834 -0.775 -33.528 1.00 65.69 95 PRO A CA 1
ATOM 756 C C . PRO A 1 95 ? 20.004 -0.060 -32.834 1.00 65.69 95 PRO A C 1
ATOM 758 O O . PRO A 1 95 ? 20.849 -0.718 -32.236 1.00 65.69 95 PRO A O 1
ATOM 761 N N . ASP A 1 96 ? 20.010 1.275 -32.865 1.00 65.19 96 ASP A N 1
ATOM 762 C CA . ASP A 1 96 ? 21.085 2.130 -32.348 1.00 65.19 96 ASP A CA 1
ATOM 763 C C . ASP A 1 96 ? 21.025 2.394 -30.837 1.00 65.19 96 ASP A C 1
ATOM 765 O O . ASP A 1 96 ? 21.919 3.025 -30.269 1.00 65.19 96 ASP A O 1
ATOM 769 N N . ALA A 1 97 ? 19.982 1.929 -30.144 1.00 66.44 97 ALA A N 1
ATOM 770 C CA . ALA A 1 97 ? 19.890 2.109 -28.702 1.00 66.44 97 ALA A CA 1
ATOM 771 C C . ALA A 1 97 ? 20.931 1.232 -27.982 1.00 66.44 97 ALA A C 1
ATOM 773 O O . ALA A 1 97 ? 20.808 0.003 -27.936 1.00 66.44 97 ALA A O 1
ATOM 774 N N . THR A 1 98 ? 21.931 1.872 -27.362 1.00 78.12 98 THR A N 1
ATOM 775 C CA . THR A 1 98 ? 22.957 1.214 -26.540 1.00 78.12 98 THR A CA 1
ATOM 776 C C . THR A 1 98 ? 22.303 0.271 -25.526 1.00 78.12 98 THR A C 1
ATOM 778 O O . THR A 1 98 ? 21.356 0.667 -24.838 1.00 78.12 98 THR A O 1
ATOM 781 N N . MET A 1 99 ? 22.824 -0.958 -25.374 1.00 76.31 99 MET A N 1
ATOM 782 C CA . MET A 1 99 ? 22.305 -1.936 -24.398 1.00 76.31 99 MET A CA 1
ATOM 783 C C . MET A 1 99 ? 22.127 -1.311 -23.008 1.00 76.31 99 MET A C 1
ATOM 785 O O . MET A 1 99 ? 21.094 -1.520 -22.377 1.00 76.31 99 MET A O 1
ATOM 789 N N . THR A 1 100 ? 23.058 -0.462 -22.570 1.00 79.88 100 THR A N 1
ATOM 790 C CA . THR A 1 100 ? 22.988 0.247 -21.285 1.00 79.88 100 THR A CA 1
ATOM 791 C C . THR A 1 100 ? 21.704 1.066 -21.114 1.00 79.88 100 THR A C 1
ATOM 793 O O . THR A 1 100 ? 21.066 0.961 -20.071 1.00 79.88 100 THR A O 1
ATOM 796 N N . SER A 1 101 ? 21.275 1.818 -22.136 1.00 79.25 101 SER A N 1
ATOM 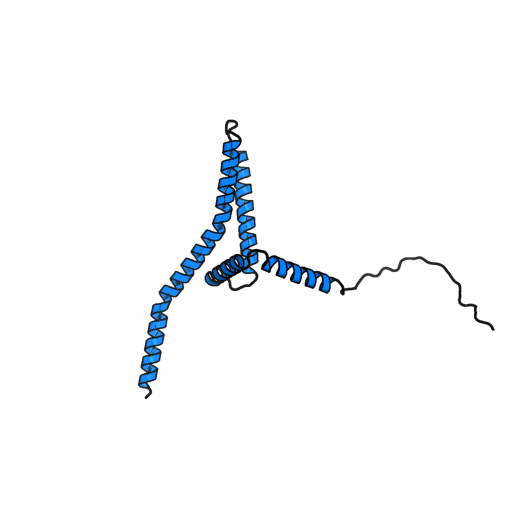797 C CA . SER A 1 101 ? 20.055 2.647 -22.087 1.00 79.25 101 SER A CA 1
ATOM 798 C C . SER A 1 101 ? 1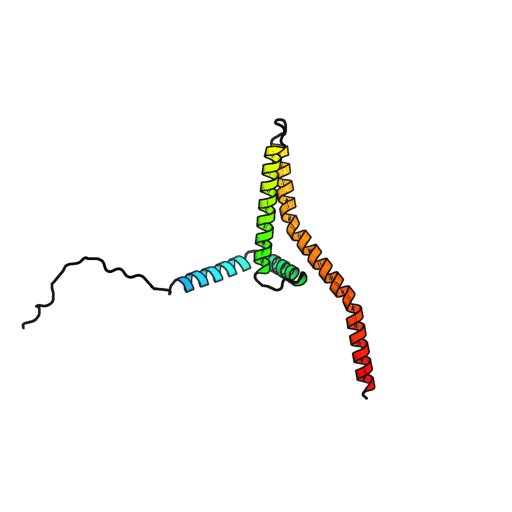8.781 1.798 -21.975 1.00 79.25 101 SER A C 1
ATOM 800 O O . SER A 1 101 ? 17.832 2.132 -21.266 1.00 79.25 101 SER A O 1
ATOM 802 N N . ARG A 1 102 ? 18.776 0.631 -22.626 1.00 77.19 102 ARG A N 1
ATOM 803 C CA . ARG A 1 102 ? 17.655 -0.319 -22.574 1.00 77.19 102 ARG A CA 1
ATOM 804 C C . ARG A 1 102 ? 17.520 -0.947 -21.187 1.00 77.19 102 ARG A C 1
ATOM 806 O O . ARG A 1 102 ? 16.409 -1.049 -20.671 1.00 77.19 102 ARG A O 1
ATOM 813 N N . TRP A 1 103 ? 18.635 -1.338 -20.571 1.00 79.62 103 TRP A N 1
ATOM 814 C CA . TRP A 1 103 ? 18.638 -1.915 -19.224 1.00 79.62 103 TRP A CA 1
ATOM 815 C C . TRP A 1 103 ? 18.263 -0.893 -18.146 1.00 79.62 103 TRP A C 1
ATOM 817 O O . TRP A 1 103 ? 17.475 -1.221 -17.258 1.00 79.62 103 TRP A O 1
ATOM 827 N N . THR A 1 104 ? 18.740 0.353 -18.236 1.00 82.88 104 THR A N 1
ATOM 828 C CA . THR A 1 104 ? 18.364 1.406 -17.278 1.00 82.88 104 THR A CA 1
ATOM 829 C C . THR A 1 104 ? 16.871 1.723 -17.332 1.00 82.88 104 THR A C 1
ATOM 831 O O . THR A 1 104 ? 16.246 1.826 -16.278 1.00 82.88 104 THR A O 1
ATOM 834 N N . PHE A 1 105 ? 16.267 1.787 -18.524 1.00 81.62 105 PHE A N 1
ATOM 835 C CA . PHE A 1 105 ? 14.820 1.988 -18.671 1.00 81.62 105 PHE A CA 1
ATOM 836 C C . PHE A 1 105 ? 13.992 0.853 -18.053 1.00 81.62 105 PHE A C 1
ATOM 838 O O . PHE A 1 105 ? 12.997 1.112 -17.372 1.00 81.62 105 PHE A O 1
ATOM 845 N N . ILE A 1 106 ? 14.409 -0.403 -18.249 1.00 81.75 106 ILE A N 1
ATOM 846 C CA . ILE A 1 106 ? 13.732 -1.574 -17.669 1.00 81.75 106 ILE A CA 1
ATOM 847 C C . ILE A 1 106 ? 13.795 -1.532 -16.139 1.00 81.75 106 ILE A C 1
ATOM 849 O O . ILE A 1 106 ? 12.772 -1.710 -15.476 1.00 81.75 106 ILE A O 1
ATOM 853 N N . ILE A 1 107 ? 14.977 -1.264 -15.576 1.00 83.56 107 ILE A N 1
ATOM 854 C CA . ILE A 1 107 ? 15.174 -1.195 -14.122 1.00 83.56 107 ILE A CA 1
ATOM 855 C C . ILE A 1 107 ? 14.355 -0.048 -13.524 1.00 83.56 107 ILE A C 1
ATOM 857 O O . ILE A 1 107 ? 13.649 -0.249 -12.534 1.00 83.56 107 ILE A O 1
ATOM 861 N N . LEU A 1 108 ? 14.401 1.136 -14.141 1.00 85.56 108 LEU A N 1
ATOM 862 C CA . LEU A 1 108 ? 13.672 2.311 -13.670 1.00 85.56 108 LEU A CA 1
ATOM 863 C C . LEU A 1 108 ? 12.158 2.079 -13.690 1.00 85.56 108 LEU A C 1
ATOM 865 O O . LEU A 1 108 ? 11.465 2.410 -12.727 1.00 85.56 108 LEU A O 1
ATOM 869 N N . SER A 1 109 ? 11.640 1.469 -14.755 1.00 83.31 109 SER A N 1
ATOM 870 C CA . SER A 1 109 ? 10.211 1.186 -14.842 1.00 83.31 109 SER A CA 1
ATOM 871 C C . SER A 1 109 ? 9.764 0.078 -13.884 1.00 83.31 109 SER A C 1
ATOM 873 O O . SER A 1 109 ? 8.715 0.203 -13.253 1.00 83.31 109 SER A O 1
ATOM 875 N N . GLY A 1 110 ? 10.582 -0.961 -13.680 1.00 83.00 110 GLY A N 1
ATOM 876 C CA . GLY A 1 110 ? 10.332 -1.966 -12.644 1.00 83.00 110 GLY A CA 1
ATOM 877 C C . GLY A 1 110 ? 10.276 -1.341 -11.245 1.00 83.00 110 GLY A C 1
ATOM 878 O O . GLY A 1 110 ? 9.342 -1.599 -10.482 1.00 83.00 110 GLY A O 1
ATOM 879 N N . ALA A 1 111 ? 11.224 -0.454 -10.925 1.00 83.69 111 ALA A N 1
ATOM 880 C CA . ALA A 1 111 ? 11.214 0.292 -9.670 1.00 83.69 111 ALA A CA 1
ATOM 881 C C . ALA A 1 111 ? 9.927 1.124 -9.526 1.00 83.69 111 ALA A C 1
ATOM 883 O O . ALA A 1 111 ? 9.248 1.025 -8.503 1.00 83.69 111 ALA A O 1
ATOM 884 N N . ALA A 1 112 ? 9.531 1.867 -10.563 1.00 85.19 112 ALA A N 1
ATOM 885 C CA . ALA A 1 112 ? 8.289 2.641 -10.565 1.00 85.19 112 ALA A CA 1
ATOM 886 C C . ALA A 1 112 ? 7.041 1.762 -10.334 1.00 85.19 112 ALA A C 1
ATOM 888 O O . ALA A 1 112 ? 6.191 2.099 -9.504 1.00 85.19 112 ALA A O 1
ATOM 889 N N . GLY A 1 113 ? 6.961 0.599 -10.988 1.00 85.56 113 GLY A N 1
ATOM 890 C CA . GLY A 1 113 ? 5.870 -0.364 -10.814 1.00 85.56 113 GLY A CA 1
ATOM 891 C C . GLY A 1 113 ? 5.759 -0.928 -9.395 1.00 85.56 113 GLY A C 1
ATOM 892 O O . GLY A 1 113 ? 4.657 -1.141 -8.891 1.00 85.56 113 GLY A O 1
ATOM 893 N N . TYR A 1 114 ? 6.887 -1.095 -8.697 1.00 86.31 114 TYR A N 1
ATOM 894 C CA . TYR A 1 114 ? 6.910 -1.526 -7.297 1.00 86.31 114 TYR A CA 1
ATOM 895 C C . TYR A 1 114 ? 6.372 -0.453 -6.333 1.00 86.31 114 TYR A C 1
ATOM 897 O O . TYR A 1 114 ? 5.676 -0.771 -5.360 1.00 86.31 114 TYR A O 1
ATOM 905 N N . PHE A 1 115 ? 6.652 0.830 -6.574 1.00 88.50 115 PHE A N 1
ATOM 906 C CA . PHE A 1 115 ? 6.156 1.919 -5.720 1.00 88.50 115 PHE A CA 1
ATOM 907 C C . PHE A 1 115 ? 4.659 2.193 -5.908 1.00 88.50 115 PHE A C 1
ATOM 909 O O . PHE A 1 115 ? 3.974 2.520 -4.933 1.00 88.50 115 PHE A O 1
ATOM 916 N N . LEU A 1 116 ? 4.137 1.974 -7.116 1.00 90.19 116 LEU A N 1
ATOM 917 C CA . LEU A 1 116 ? 2.754 2.251 -7.505 1.00 90.19 116 LEU A CA 1
ATOM 918 C C . LEU A 1 116 ? 1.683 1.738 -6.507 1.00 90.19 116 LEU A C 1
ATOM 920 O O . LEU A 1 116 ? 0.924 2.559 -5.985 1.00 90.19 116 LEU A O 1
ATOM 924 N N . PRO A 1 117 ? 1.622 0.440 -6.140 1.00 89.25 117 PRO A N 1
ATOM 925 C CA . PRO A 1 117 ? 0.598 -0.066 -5.218 1.00 89.25 117 PRO A CA 1
ATOM 926 C C . PRO A 1 117 ? 0.701 0.528 -3.803 1.00 89.25 117 PRO A C 1
ATOM 928 O O . PRO A 1 117 ? -0.310 0.661 -3.115 1.00 89.25 117 PRO A O 1
ATOM 931 N N . GLY A 1 118 ? 1.901 0.926 -3.364 1.00 89.56 118 GLY A N 1
ATOM 932 C CA . GLY A 1 118 ? 2.091 1.579 -2.063 1.00 89.56 118 GLY A CA 1
ATOM 933 C C . GLY A 1 118 ? 1.558 3.015 -2.039 1.00 89.56 118 GLY A C 1
ATOM 934 O O . GLY A 1 118 ? 0.964 3.446 -1.045 1.00 89.56 118 GLY A O 1
ATOM 935 N N . LEU A 1 119 ? 1.720 3.740 -3.149 1.00 91.25 119 LEU A N 1
ATOM 936 C CA . LEU A 1 119 ? 1.182 5.091 -3.311 1.00 91.25 119 LEU A CA 1
ATOM 937 C C . LEU A 1 119 ? -0.347 5.072 -3.362 1.00 91.25 119 LEU A C 1
ATOM 939 O O . LEU A 1 119 ? -0.981 5.815 -2.614 1.00 91.25 119 LEU A O 1
ATOM 943 N N . VAL A 1 120 ? -0.934 4.176 -4.162 1.00 91.88 120 VAL A N 1
ATOM 944 C CA . VAL A 1 120 ? -2.397 4.016 -4.261 1.00 91.88 120 VAL A CA 1
ATOM 945 C C . VAL A 1 120 ? -3.008 3.692 -2.897 1.00 91.88 120 VAL A C 1
ATOM 947 O O . VAL A 1 120 ? -4.001 4.303 -2.507 1.00 91.88 120 VAL A O 1
ATOM 950 N N . LEU A 1 121 ? -2.391 2.785 -2.129 1.00 92.12 121 LEU A N 1
ATOM 951 C CA . LEU A 1 121 ? -2.854 2.465 -0.777 1.00 92.12 121 LEU A CA 1
ATOM 952 C C . LEU A 1 121 ? -2.858 3.705 0.129 1.00 92.12 121 LEU A C 1
ATOM 954 O O . LEU A 1 121 ? -3.834 3.958 0.830 1.00 92.12 121 LEU A O 1
ATOM 958 N N . THR A 1 122 ? -1.790 4.501 0.090 1.00 91.19 122 THR A N 1
ATOM 959 C CA . THR A 1 122 ? -1.667 5.713 0.915 1.00 91.19 122 THR A CA 1
ATOM 960 C C . THR A 1 122 ? -2.705 6.774 0.533 1.00 91.19 122 THR A C 1
ATOM 962 O O . THR A 1 122 ? -3.233 7.456 1.412 1.00 91.19 122 THR A O 1
ATOM 965 N N . GLN A 1 123 ? -3.038 6.895 -0.756 1.00 93.00 123 GLN A N 1
ATOM 966 C CA . GLN A 1 123 ? -4.108 7.787 -1.211 1.00 93.00 123 GLN A CA 1
ATOM 967 C C . GLN A 1 123 ? -5.472 7.343 -0.677 1.00 93.00 123 GLN A C 1
ATOM 969 O O . GLN A 1 123 ? -6.171 8.161 -0.083 1.00 93.00 123 GLN A O 1
ATOM 974 N N . LYS A 1 124 ? -5.796 6.045 -0.757 1.00 92.31 124 LYS A N 1
ATOM 975 C CA . LYS A 1 124 ? -7.051 5.511 -0.200 1.00 92.31 124 LYS A CA 1
ATOM 976 C C . LYS A 1 124 ? -7.180 5.752 1.305 1.00 92.31 124 LYS A C 1
ATOM 978 O O . LYS A 1 124 ? -8.240 6.158 1.770 1.00 92.31 124 LYS A O 1
ATOM 983 N N . VAL A 1 125 ? -6.102 5.554 2.070 1.00 93.25 125 VAL A N 1
ATOM 984 C CA . VAL A 1 125 ? -6.086 5.890 3.508 1.00 93.25 125 VAL A CA 1
ATOM 985 C C . VAL A 1 125 ? -6.390 7.376 3.720 1.00 93.25 125 VAL A C 1
ATOM 987 O O . VAL A 1 125 ? -7.199 7.734 4.573 1.00 93.25 125 VAL A O 1
ATOM 990 N N . ARG A 1 126 ? -5.761 8.257 2.933 1.00 92.69 126 ARG A N 1
ATOM 991 C CA . ARG A 1 126 ? -5.947 9.709 3.042 1.00 92.69 126 ARG A CA 1
ATOM 992 C C . ARG A 1 126 ? -7.377 10.139 2.713 1.00 92.69 126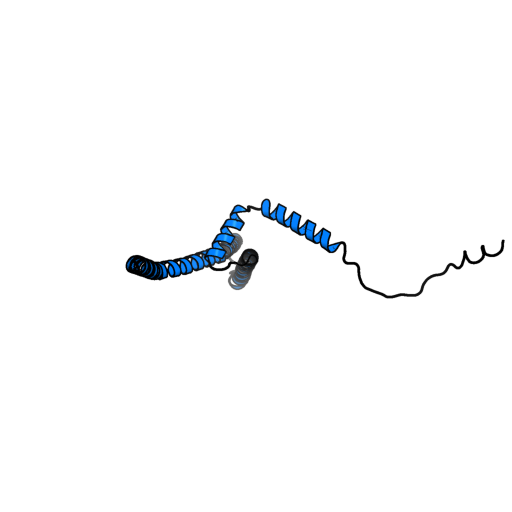 ARG A C 1
ATOM 994 O O . ARG A 1 126 ? -7.886 11.032 3.383 1.00 92.69 126 ARG A O 1
ATOM 1001 N N . GLU A 1 127 ? -8.006 9.535 1.711 1.00 93.50 127 GLU A N 1
ATOM 1002 C CA . GLU A 1 127 ? -9.412 9.776 1.365 1.00 93.50 127 GLU A CA 1
ATOM 1003 C C . GLU A 1 127 ? -10.338 9.397 2.520 1.00 93.50 127 GLU A C 1
ATOM 1005 O O . GLU A 1 127 ? -11.116 10.230 2.975 1.00 93.50 127 GLU A O 1
ATOM 1010 N N . LYS A 1 128 ? -10.177 8.195 3.085 1.00 92.50 128 LYS A N 1
ATOM 1011 C CA . LYS A 1 128 ? -10.969 7.758 4.245 1.00 92.50 128 LYS A CA 1
ATOM 1012 C C . LYS A 1 128 ? -10.759 8.647 5.467 1.00 92.50 128 LYS A C 1
ATOM 1014 O O . LYS A 1 128 ? -11.717 9.020 6.130 1.00 92.50 128 LYS A O 1
ATOM 1019 N N . MET A 1 129 ? -9.523 9.069 5.724 1.00 91.31 129 MET A N 1
ATOM 1020 C CA . MET A 1 129 ? -9.230 10.002 6.814 1.00 91.31 129 MET A CA 1
ATOM 1021 C C . MET A 1 129 ? -9.870 11.384 6.602 1.00 91.31 129 MET A C 1
ATOM 1023 O O . MET A 1 129 ? -10.215 12.063 7.568 1.00 91.31 129 MET A O 1
ATOM 1027 N N . ARG A 1 130 ? -10.015 11.834 5.347 1.00 93.12 130 ARG A N 1
ATOM 1028 C CA . ARG A 1 130 ? -10.740 13.073 5.021 1.00 93.12 130 ARG A CA 1
ATOM 1029 C C . ARG A 1 130 ? -12.232 12.917 5.298 1.00 93.12 130 ARG A C 1
ATOM 1031 O O . ARG A 1 130 ? -12.789 13.795 5.941 1.00 93.12 130 ARG A O 1
ATOM 1038 N N . GLU A 1 131 ? -12.826 11.797 4.891 1.00 92.06 131 GLU A N 1
ATOM 1039 C CA . GLU A 1 131 ? -14.225 11.455 5.182 1.00 92.06 131 GLU A CA 1
ATOM 1040 C C . GLU A 1 131 ? -14.506 11.501 6.693 1.00 92.06 131 GLU A C 1
ATOM 1042 O O . GLU A 1 131 ? -15.392 12.221 7.143 1.00 92.06 131 GLU A O 1
ATOM 1047 N N . TYR A 1 132 ? -13.678 10.821 7.496 1.00 91.12 132 TYR A N 1
ATOM 1048 C CA . TYR A 1 132 ? -13.834 10.801 8.953 1.00 91.12 132 TYR A CA 1
ATOM 1049 C C . TYR A 1 132 ? -13.695 12.185 9.585 1.00 91.12 132 TYR A C 1
ATOM 1051 O O . TYR A 1 132 ? -14.446 12.523 10.495 1.00 91.12 132 TYR A O 1
ATOM 1059 N N . ARG A 1 133 ? -12.763 13.013 9.098 1.00 93.25 133 ARG A N 1
ATOM 1060 C CA . ARG A 1 133 ? -12.609 14.385 9.599 1.00 93.25 133 ARG A CA 1
ATOM 1061 C C . ARG A 1 133 ? -13.805 15.267 9.243 1.00 93.25 133 ARG A C 1
ATOM 1063 O O . ARG A 1 133 ? -14.159 16.128 10.037 1.00 93.25 133 ARG A O 1
ATOM 1070 N N . ASN A 1 134 ? -14.410 15.056 8.079 1.00 94.06 134 ASN A N 1
ATOM 1071 C CA . ASN A 1 134 ? -15.585 15.813 7.661 1.00 94.06 134 ASN A CA 1
ATOM 1072 C C . ASN A 1 134 ? -16.843 15.414 8.450 1.00 94.06 134 ASN A C 1
ATOM 1074 O O . ASN A 1 134 ? -17.681 16.273 8.686 1.00 94.06 134 ASN A O 1
ATOM 1078 N N . GLY A 1 135 ? -16.960 14.154 8.889 1.00 91.81 135 GLY A N 1
ATOM 1079 C CA . GLY A 1 135 ? -18.056 13.697 9.758 1.00 91.81 135 GLY A CA 1
ATOM 1080 C C . GLY A 1 135 ? -17.868 14.022 11.246 1.00 91.81 135 GLY A C 1
ATOM 1081 O O . GLY A 1 135 ? -18.832 14.059 11.998 1.00 91.81 135 GLY A O 1
ATOM 1082 N N . PHE A 1 136 ? -16.637 14.294 11.689 1.00 93.94 136 PHE A N 1
ATOM 1083 C CA . PHE A 1 136 ? -16.328 14.637 13.081 1.00 93.94 136 PHE A CA 1
ATOM 1084 C C . PHE A 1 136 ? -17.144 15.802 13.690 1.00 93.94 136 PHE A C 1
ATOM 1086 O O . PHE A 1 136 ? -17.584 15.643 14.827 1.00 93.94 136 PHE A O 1
ATOM 1093 N N . PRO A 1 137 ? -17.378 16.946 13.010 1.00 93.69 137 PRO A N 1
ATOM 1094 C CA . PRO A 1 137 ? -18.177 18.034 13.584 1.00 93.69 137 PRO A CA 1
ATOM 1095 C C . PRO A 1 137 ? -19.629 17.641 13.883 1.00 93.69 137 PRO A C 1
ATOM 1097 O O . PRO A 1 137 ? -20.155 18.071 14.900 1.00 93.69 137 PRO A O 1
ATOM 1100 N N . ASP A 1 138 ? -20.240 16.787 13.062 1.00 94.38 138 ASP A N 1
ATOM 1101 C CA . ASP A 1 138 ? -21.606 16.286 13.275 1.00 94.38 138 ASP A CA 1
ATOM 1102 C C . ASP A 1 138 ? -21.680 15.364 14.503 1.00 94.38 138 ASP A C 1
ATOM 1104 O O . ASP A 1 138 ? -22.533 15.526 15.372 1.00 94.38 138 ASP A O 1
ATOM 1108 N N . PHE A 1 139 ? -20.698 14.465 14.660 1.00 92.44 139 PHE A N 1
ATOM 1109 C CA . PHE A 1 139 ? -20.580 13.657 15.879 1.00 92.44 139 PHE A CA 1
ATOM 1110 C C . PHE A 1 139 ? -20.364 14.509 17.136 1.00 92.44 139 PHE A C 1
ATOM 1112 O O . PHE A 1 139 ? -20.856 14.147 18.204 1.00 92.44 139 PHE A O 1
ATOM 1119 N N . MET A 1 140 ? -19.620 15.616 17.035 1.00 95.94 140 MET A N 1
ATOM 1120 C CA . MET A 1 140 ? -19.447 16.544 18.156 1.00 95.94 140 MET A CA 1
ATOM 1121 C C . MET A 1 140 ? -20.743 17.281 18.495 1.00 95.94 140 MET A C 1
ATOM 1123 O O . MET A 1 140 ? -21.049 17.411 19.675 1.00 95.94 140 MET A O 1
ATOM 1127 N N . ASP A 1 141 ? -21.513 17.716 17.498 1.00 94.50 141 ASP A N 1
ATOM 1128 C CA . ASP A 1 141 ? -22.816 18.352 17.716 1.00 94.50 141 ASP A CA 1
ATOM 1129 C C . ASP A 1 141 ? -23.795 17.388 18.400 1.00 94.50 141 ASP A C 1
ATOM 1131 O O . ASP A 1 141 ? -24.382 17.715 19.433 1.00 94.50 141 ASP A O 1
ATOM 1135 N N . LEU A 1 142 ? -23.850 16.136 17.924 1.00 94.31 142 LEU A N 1
ATOM 1136 C CA . LEU A 1 142 ? -24.636 15.079 18.560 1.00 94.31 142 LEU A CA 1
ATOM 1137 C C . LEU A 1 142 ? -24.184 14.820 20.008 1.00 94.31 142 LEU A C 1
ATOM 1139 O O . LEU A 1 142 ? -25.005 14.586 20.892 1.00 94.31 142 LEU A O 1
ATOM 1143 N N . MET A 1 143 ? -22.882 14.862 20.285 1.00 94.00 143 MET A N 1
ATOM 1144 C CA . MET A 1 143 ? -22.369 14.669 21.641 1.00 94.00 143 MET A CA 1
ATOM 1145 C C . MET A 1 143 ? -22.758 15.828 22.567 1.00 94.00 143 MET A C 1
ATOM 1147 O O . MET A 1 143 ? -23.129 15.588 23.716 1.00 94.00 143 MET A O 1
ATOM 1151 N N . ILE A 1 144 ? -22.707 17.066 22.068 1.00 93.44 144 ILE A N 1
ATOM 1152 C CA . ILE A 1 144 ? -23.088 18.263 22.822 1.00 93.44 144 ILE A CA 1
ATOM 1153 C C . ILE A 1 144 ? -24.587 18.249 23.119 1.00 93.44 144 ILE A C 1
ATOM 1155 O O . ILE A 1 144 ? -24.958 18.413 24.277 1.00 93.44 144 ILE A O 1
ATOM 1159 N N . VAL A 1 145 ? -25.447 17.974 22.131 1.00 93.62 145 VAL A N 1
ATOM 1160 C CA . VAL A 1 145 ? -26.901 17.904 22.363 1.00 93.62 145 VAL A CA 1
ATOM 1161 C C . VAL A 1 145 ? -27.272 16.765 23.318 1.00 93.62 145 VAL A C 1
ATOM 1163 O O . VAL A 1 145 ? -28.127 16.943 24.181 1.00 93.62 145 VAL A O 1
ATOM 1166 N N . CYS A 1 146 ? -26.590 15.613 23.240 1.00 91.56 146 CYS A N 1
ATOM 1167 C CA . CYS A 1 146 ? -26.775 14.534 24.214 1.00 91.56 146 CYS A CA 1
ATOM 1168 C C . CYS A 1 146 ? -26.364 14.967 25.631 1.00 91.56 146 CYS A C 1
ATOM 1170 O O . CYS A 1 146 ? -27.021 14.593 26.600 1.00 91.56 146 CYS A O 1
ATOM 1172 N N . SER A 1 147 ? -25.291 15.752 25.761 1.00 93.50 147 SER A N 1
ATOM 1173 C CA . SER A 1 147 ? -24.845 16.284 27.052 1.00 93.50 147 SER A CA 1
ATOM 1174 C C . SER A 1 147 ? -25.792 17.350 27.612 1.00 93.50 147 SER A C 1
ATOM 1176 O O . SER A 1 147 ? -25.976 17.403 28.825 1.00 93.50 147 SER A O 1
ATOM 1178 N N . ASP A 1 148 ? -26.378 18.189 26.757 1.00 92.06 148 ASP A N 1
ATOM 1179 C CA . ASP A 1 148 ? -27.321 19.245 27.147 1.00 92.06 148 ASP A CA 1
ATOM 1180 C C . ASP A 1 148 ? -28.655 18.645 27.621 1.00 92.06 148 ASP A C 1
ATOM 1182 O O . ASP A 1 148 ? -29.164 18.976 28.692 1.00 92.06 148 ASP A O 1
ATOM 1186 N N . ALA A 1 149 ? -29.159 17.640 26.897 1.00 89.44 149 ALA A N 1
ATOM 1187 C CA . ALA A 1 149 ? -30.338 16.877 27.301 1.00 89.44 149 ALA A CA 1
ATOM 1188 C C . ALA A 1 149 ? -30.121 16.103 28.613 1.00 89.44 149 ALA A C 1
ATOM 1190 O O . ALA A 1 149 ? -31.029 16.033 29.437 1.00 89.44 149 ALA A O 1
ATOM 1191 N N . GLY A 1 150 ? -28.922 15.552 28.831 1.00 87.06 150 GLY A N 1
ATOM 1192 C CA . GLY A 1 150 ? -28.578 14.850 30.069 1.00 87.06 150 GLY A CA 1
ATOM 1193 C C . GLY A 1 150 ? -28.581 15.750 31.310 1.00 87.06 150 GLY A C 1
ATOM 1194 O O . GLY A 1 150 ? -28.985 15.291 32.371 1.00 87.06 150 GLY A O 1
ATOM 1195 N N . MET A 1 151 ? -28.188 17.024 31.178 1.00 79.12 151 MET A N 1
ATOM 1196 C CA . MET A 1 151 ? -28.258 18.008 32.271 1.00 79.12 151 MET A CA 1
ATOM 1197 C C . MET A 1 151 ? -29.654 18.618 32.458 1.00 79.12 151 MET A C 1
ATOM 1199 O O . MET A 1 151 ? -29.965 19.079 33.547 1.00 79.12 151 MET A O 1
ATOM 1203 N N . SER A 1 152 ? -30.509 18.622 31.431 1.00 69.00 152 SER A N 1
ATOM 1204 C CA . SER A 1 152 ? -31.875 19.166 31.520 1.00 69.00 152 SER A CA 1
ATOM 1205 C C . SER A 1 152 ? -32.889 18.226 32.197 1.00 69.00 152 SER A C 1
ATOM 1207 O O . SER A 1 152 ? -34.031 18.633 32.415 1.00 69.00 152 SER A O 1
ATOM 1209 N N . MET A 1 153 ? -32.528 16.964 32.454 1.00 67.12 153 MET A N 1
ATOM 1210 C CA . MET A 1 153 ? -33.405 15.955 33.072 1.00 67.12 153 MET A CA 1
ATOM 1211 C C . MET A 1 153 ? -33.313 15.913 34.610 1.00 67.12 153 MET A C 1
ATOM 1213 O O . MET A 1 153 ? -34.025 15.116 35.226 1.00 67.12 153 MET A O 1
ATOM 1217 N N . GLU A 1 154 ? -32.456 16.750 35.204 1.00 53.53 154 GLU A N 1
ATOM 1218 C CA . GLU A 1 154 ? -32.363 17.028 36.648 1.00 53.53 154 GLU A CA 1
ATOM 1219 C C . GLU A 1 154 ? -33.125 18.314 37.008 1.00 53.53 154 GLU A C 1
ATOM 1221 O O . GLU A 1 154 ? -33.756 18.332 38.091 1.00 53.53 154 GLU A O 1
#

Solvent-accessible surface area (backbone atoms only — not comparable to full-atom values): 9064 Å² total; per-residue (Å²): 140,85,72,89,74,75,85,77,80,87,78,84,86,85,87,82,87,76,84,88,87,82,92,68,64,65,60,58,54,48,51,49,50,50,51,50,46,49,54,48,47,64,68,54,59,46,65,60,56,50,53,48,44,52,50,38,38,60,48,69,46,79,53,86,62,48,58,59,51,50,49,50,54,38,50,53,38,23,53,49,38,39,50,52,46,53,52,47,50,70,73,67,59,57,92,82,62,54,68,68,62,56,52,50,53,47,52,52,44,29,53,52,29,52,48,46,59,58,52,54,49,52,49,48,24,52,52,48,54,48,54,54,59,67,49,43,63,59,56,50,50,54,51,51,53,54,52,52,54,63,64,70,76,113

Sequence (154 aa):
NEVKRRLKVDHGPVAAKPEPVQKKNSGVVREKAVKRAQEFYAKSDPENVARLRLKLIQAGYMEPRAVGMFFLIRFTAMIGTTFAVFVLNRWMASPDATMTSRWTFIILSGAAGYFLPGLVLTQKVREKMREYRNGFPDFMDLMIVCSDAGMSME

Mean predicted aligned error: 15.41 Å

Nearest PDB structures (foldseek):
  7e8j-assembly1_B  TM=6.710E-01  e=1.964E+00  Thermococcus celer Vu 13 = JCM 8558
  8gym-assembly1_l  TM=3.603E-01  e=5.898E+00  Tetrahymena thermophila SB210

Radius of gyration: 32.16 Å; Cα contacts (8 Å, |Δi|>4): 52; chains: 1; bounding box: 56×104×70 Å